Protein AF-A0A2U3Z4N2-F1 (afdb_monomer_lite)

Radius of gyration: 31.73 Å; chains: 1; bounding box: 55×65×96 Å

InterPro domains:
  IPR008954 Moesin tail domain superfamily [G3DSA:6.10.360.10] (37-100)
  IPR008954 Moesin tail domain superfamily [SSF48678] (20-98)
  IPR011174 Ezrin/radixin/moesin [PTHR23281] (19-98)
  IPR011259 Ezrin/radixin/moesin, C-terminal [PF00769] (36-98)

Secondary structure (DSSP, 8-state):
-PPPPPPPPTTS------SS-----HHHHHHHHHHHHHHHHHHHHHHHHHHHHHHHHHHHHHHHHT--GGG--HHHHHHHHHHHTTTTS-HHHHHHHHHHHHHHHTTS--

Foldseek 3Di:
DDDDDDDDDDPDPPPPPPDDPPCPVVVVVVVVVVVVVVVVVVVVVVVVVVVVVVVVVVVVVVVVVVDDPVPDDPVNVVVVVCVVVVNVPDPVVVVVVVVVVVVVVVVPPD

pLDDT: mean 71.88, std 17.1, range [40.72, 96.88]

Organism: Leptonychotes weddellii (NCBI:txid9713)

Sequence (110 aa):
MNPIPAPLPPDIPSFNLIGDSLSFDFKDTDMKRLSMEIEKEKVEYMEKSKHLQEQLNELKTEIEALKLKERETALDILHNENSDRGGTSSKHNTIKKVPSLLSFADQDSH

Structure (mmCIF, N/CA/C/O backbone):
data_AF-A0A2U3Z4N2-F1
#
_entry.id   AF-A0A2U3Z4N2-F1
#
loop_
_atom_site.group_PDB
_atom_site.id
_atom_site.type_symbol
_atom_site.label_atom_id
_atom_site.label_alt_id
_atom_site.label_comp_id
_atom_site.label_asym_id
_atom_site.label_entity_id
_atom_site.label_seq_id
_atom_site.pdbx_PDB_ins_code
_atom_site.Cartn_x
_atom_site.Cartn_y
_atom_site.Cartn_z
_atom_site.occupancy
_atom_site.B_iso_or_equiv
_atom_site.auth_seq_id
_atom_site.auth_comp_id
_atom_site.auth_asym_id
_atom_site.auth_atom_id
_atom_site.pdbx_PDB_model_num
ATOM 1 N N . MET A 1 1 ? 40.017 13.972 -68.476 1.00 40.72 1 MET A N 1
ATOM 2 C CA . MET A 1 1 ? 40.696 14.595 -67.323 1.00 40.72 1 MET A CA 1
ATOM 3 C C . MET A 1 1 ? 39.671 14.730 -66.208 1.00 40.72 1 MET A C 1
ATOM 5 O O . MET A 1 1 ? 38.861 15.643 -66.271 1.00 40.72 1 MET A O 1
ATOM 9 N N . ASN A 1 2 ? 39.629 13.781 -65.267 1.00 49.31 2 ASN A N 1
ATOM 10 C CA . ASN A 1 2 ? 38.755 13.877 -64.089 1.00 49.31 2 ASN A CA 1
ATOM 11 C C . ASN A 1 2 ? 39.484 14.686 -63.006 1.00 49.31 2 ASN A C 1
ATOM 13 O O . ASN A 1 2 ? 40.677 14.444 -62.810 1.00 49.31 2 ASN A O 1
ATOM 17 N N . PRO A 1 3 ? 38.825 15.636 -62.320 1.00 52.34 3 PRO A N 1
ATOM 18 C CA . PRO A 1 3 ? 39.470 16.381 -61.253 1.00 52.34 3 PRO A CA 1
ATOM 19 C C . PRO A 1 3 ? 39.706 15.455 -60.054 1.00 52.34 3 PRO A C 1
ATOM 21 O O . PRO A 1 3 ? 38.843 14.664 -59.677 1.00 52.34 3 PRO A O 1
ATOM 24 N N . ILE A 1 4 ? 40.905 15.540 -59.484 1.00 58.03 4 ILE A N 1
ATOM 25 C CA . ILE A 1 4 ? 41.288 14.833 -58.261 1.00 58.03 4 ILE A CA 1
ATOM 26 C C . ILE A 1 4 ? 40.478 15.438 -57.095 1.00 58.03 4 ILE A C 1
ATOM 28 O O . ILE A 1 4 ? 40.408 16.668 -57.010 1.00 58.03 4 ILE A O 1
ATOM 32 N N . PRO A 1 5 ? 39.861 14.635 -56.206 1.00 55.66 5 PRO A N 1
ATOM 33 C CA . PRO A 1 5 ? 39.146 15.158 -55.044 1.00 55.66 5 PRO A CA 1
ATOM 34 C C . PRO A 1 5 ? 40.130 15.846 -54.091 1.00 55.66 5 PRO A C 1
ATOM 36 O O . PRO A 1 5 ? 41.198 15.305 -53.804 1.00 55.66 5 PRO A O 1
ATOM 39 N N . ALA A 1 6 ? 39.780 17.039 -53.611 1.00 60.91 6 ALA A N 1
ATOM 40 C CA . ALA A 1 6 ? 40.595 17.780 -52.653 1.00 60.91 6 ALA A CA 1
ATOM 41 C C . ALA A 1 6 ? 40.806 16.970 -51.352 1.00 60.91 6 ALA A C 1
ATOM 43 O O . ALA A 1 6 ? 39.880 16.283 -50.910 1.00 60.91 6 ALA A O 1
ATOM 44 N N . PRO A 1 7 ? 41.994 17.045 -50.723 1.00 56.50 7 PRO A N 1
ATOM 45 C CA . PRO A 1 7 ? 42.254 16.354 -49.468 1.00 56.50 7 PRO A CA 1
ATOM 46 C C . PRO A 1 7 ? 41.426 16.988 -48.342 1.00 56.50 7 PRO A C 1
ATOM 48 O O . PRO A 1 7 ? 41.441 18.204 -48.152 1.00 56.50 7 PRO A O 1
ATOM 51 N N . LEU A 1 8 ? 40.677 16.153 -47.619 1.00 55.53 8 LEU A N 1
ATOM 52 C CA . LEU A 1 8 ? 39.873 16.557 -46.464 1.00 55.53 8 LEU A CA 1
ATOM 53 C C . LEU A 1 8 ? 40.780 16.980 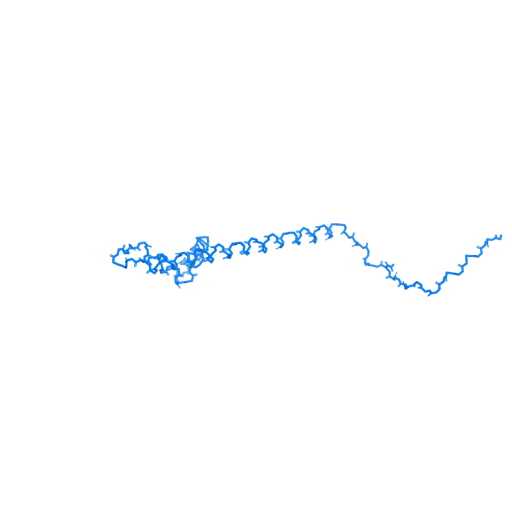-45.285 1.00 55.53 8 LEU A C 1
ATOM 55 O O . LEU A 1 8 ? 41.867 16.419 -45.129 1.00 55.53 8 LEU A O 1
ATOM 59 N N . PRO A 1 9 ? 40.358 17.959 -44.461 1.00 53.72 9 PRO A N 1
ATOM 60 C CA . PRO A 1 9 ? 41.156 18.492 -43.357 1.00 53.72 9 PRO A CA 1
ATOM 61 C C . PRO A 1 9 ? 41.350 17.464 -42.219 1.00 53.72 9 PRO A C 1
ATOM 63 O O . PRO A 1 9 ? 40.443 16.669 -41.964 1.00 53.72 9 PRO A O 1
ATOM 66 N N . PRO A 1 10 ? 42.497 17.483 -41.509 1.00 58.25 10 PRO A N 1
ATOM 67 C CA . PRO A 1 10 ? 42.900 16.406 -40.599 1.00 58.25 10 PRO A CA 1
ATOM 68 C C . PRO A 1 10 ? 42.279 16.409 -39.186 1.00 58.25 10 PRO A C 1
ATOM 70 O O . PRO A 1 10 ? 42.638 15.543 -38.396 1.00 58.25 10 PRO A O 1
ATOM 73 N N . ASP A 1 11 ? 41.319 17.282 -38.860 1.00 48.16 11 ASP A N 1
ATOM 74 C CA . ASP A 1 11 ? 40.882 17.470 -37.458 1.00 48.16 11 ASP A CA 1
ATOM 75 C C . ASP A 1 11 ? 39.435 17.044 -37.154 1.00 48.16 11 ASP A C 1
ATOM 77 O O . ASP A 1 11 ? 38.837 17.483 -36.170 1.00 48.16 11 ASP A O 1
ATOM 81 N N . ILE A 1 12 ? 38.848 16.156 -37.960 1.00 56.50 12 ILE A N 1
ATOM 82 C CA . ILE A 1 12 ? 37.605 15.484 -37.559 1.00 56.50 12 ILE A CA 1
ATOM 83 C C . ILE A 1 12 ? 38.009 14.271 -36.714 1.00 56.50 12 ILE A C 1
ATOM 85 O O . ILE A 1 12 ? 38.705 13.402 -37.243 1.00 56.50 12 ILE A O 1
ATOM 89 N N . PRO A 1 13 ? 37.601 14.158 -35.433 1.00 48.75 13 PRO A N 1
ATOM 90 C CA . PRO A 1 13 ? 37.794 12.918 -34.700 1.00 48.75 13 PRO A CA 1
ATOM 91 C C . PRO A 1 13 ? 37.072 11.827 -35.483 1.00 48.75 13 PRO A C 1
ATOM 93 O O . PRO A 1 13 ? 35.848 11.861 -35.615 1.00 48.75 13 PRO A O 1
ATOM 96 N N . SER A 1 14 ? 37.851 10.911 -36.059 1.00 46.88 14 SER A N 1
ATOM 97 C CA . SER A 1 14 ? 37.383 9.760 -36.818 1.00 46.88 14 SER A CA 1
ATOM 98 C C . SER A 1 14 ? 36.449 8.946 -35.936 1.00 46.88 14 SER A C 1
ATOM 100 O O . SER A 1 14 ? 36.869 8.069 -35.181 1.00 46.88 14 SER A O 1
ATOM 102 N N . PHE A 1 15 ? 35.163 9.268 -36.005 1.00 45.91 15 PHE A N 1
ATOM 103 C CA . PHE A 1 15 ? 34.094 8.453 -35.474 1.00 45.91 15 PHE A CA 1
ATOM 104 C C . PHE A 1 15 ? 34.074 7.215 -36.374 1.00 45.91 15 PHE A C 1
ATOM 106 O O . PHE A 1 15 ? 33.388 7.170 -37.394 1.00 45.91 15 PHE A O 1
ATOM 113 N N . ASN A 1 16 ? 34.925 6.238 -36.048 1.00 47.31 16 ASN A N 1
ATOM 114 C CA . ASN A 1 16 ? 34.920 4.898 -36.623 1.00 47.31 16 ASN A CA 1
ATOM 115 C C . ASN A 1 16 ? 33.623 4.197 -36.189 1.00 47.31 16 ASN A C 1
ATOM 117 O O . ASN A 1 16 ? 33.621 3.295 -35.360 1.00 47.31 16 ASN A O 1
ATOM 121 N N . LEU A 1 17 ? 32.505 4.667 -36.743 1.00 49.34 17 LEU A N 1
ATOM 122 C CA . LEU A 1 17 ? 31.167 4.087 -36.646 1.00 49.34 17 LEU A CA 1
ATOM 123 C C . LEU A 1 17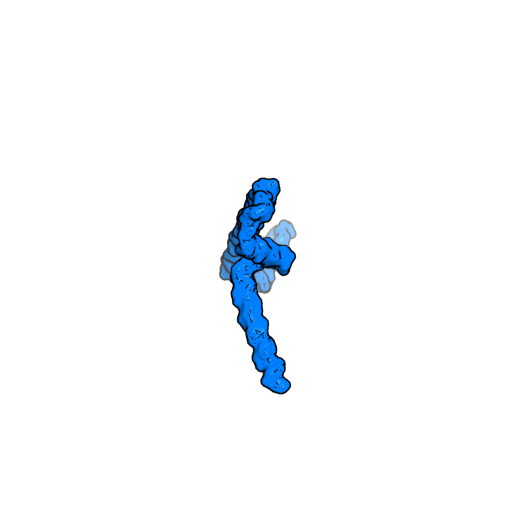 ? 30.839 3.203 -37.852 1.00 49.34 17 LEU A C 1
ATOM 125 O O . LEU A 1 17 ? 29.713 2.746 -38.007 1.00 49.34 17 LEU A O 1
ATOM 129 N N . ILE A 1 18 ? 31.817 2.975 -38.725 1.00 52.09 18 ILE A 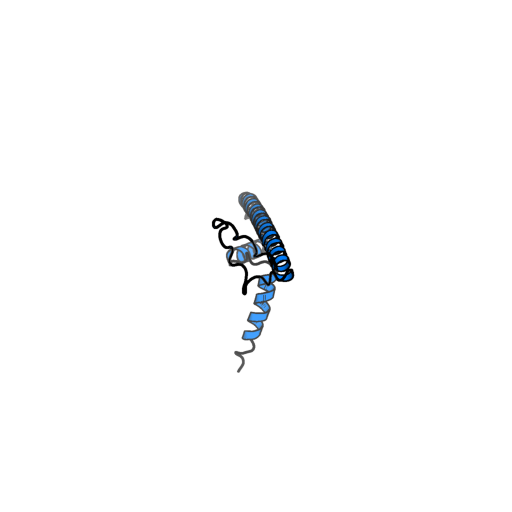N 1
ATOM 130 C CA . ILE A 1 18 ? 31.672 2.165 -39.925 1.00 52.09 18 ILE A CA 1
ATOM 131 C C . ILE A 1 18 ? 32.148 0.761 -39.556 1.00 52.09 18 ILE A C 1
ATOM 133 O O . ILE A 1 18 ? 33.345 0.537 -39.402 1.00 52.09 18 ILE A O 1
ATOM 137 N N . GLY A 1 19 ? 31.221 -0.170 -39.354 1.00 49.03 19 GLY A N 1
ATOM 138 C CA . GLY A 1 19 ? 31.585 -1.556 -39.080 1.00 49.03 19 GLY A CA 1
ATOM 139 C C . GLY A 1 19 ? 30.405 -2.401 -38.649 1.00 49.03 19 GLY A C 1
ATOM 140 O O . GLY A 1 19 ? 29.636 -2.818 -39.497 1.00 49.03 19 GLY A O 1
ATOM 141 N N . ASP A 1 20 ? 30.244 -2.614 -37.341 1.00 45.34 20 ASP A N 1
ATOM 142 C CA . ASP A 1 20 ? 29.439 -3.739 -36.835 1.00 45.34 20 ASP A CA 1
ATOM 143 C C . ASP A 1 20 ? 28.535 -3.413 -35.621 1.00 45.34 20 ASP A C 1
ATOM 145 O O . ASP A 1 20 ? 28.085 -4.316 -34.925 1.00 45.34 20 ASP A O 1
ATOM 149 N N . SER A 1 21 ? 28.224 -2.138 -35.340 1.00 54.09 21 SER A N 1
ATOM 150 C CA . SER A 1 21 ? 27.364 -1.760 -34.188 1.00 54.09 21 SER A CA 1
ATOM 151 C C . SER A 1 21 ? 26.245 -0.759 -34.520 1.00 54.09 21 SER A C 1
ATOM 153 O O . SER A 1 21 ? 25.748 -0.043 -33.656 1.00 54.09 21 SER A O 1
ATOM 155 N N . LEU A 1 22 ? 25.834 -0.687 -35.791 1.00 51.84 22 LEU A N 1
ATOM 156 C CA . LEU A 1 22 ? 24.730 0.176 -36.245 1.00 51.84 22 LEU A CA 1
ATOM 157 C C . LEU A 1 22 ? 23.457 -0.594 -36.610 1.00 51.84 22 LEU A C 1
ATOM 159 O O . LEU A 1 22 ? 22.568 -0.035 -37.250 1.00 51.84 22 LEU A O 1
ATOM 163 N N . SER A 1 23 ? 23.303 -1.832 -36.129 1.00 52.59 23 SER A N 1
ATOM 164 C CA . SER A 1 23 ? 21.954 -2.346 -35.880 1.00 52.59 23 SER A CA 1
ATOM 165 C C . SER A 1 23 ? 21.409 -1.614 -34.655 1.00 52.59 23 SER A C 1
ATOM 167 O O . SER A 1 23 ? 21.293 -2.172 -33.568 1.00 52.59 23 SER A O 1
ATOM 169 N N . PHE A 1 24 ? 21.107 -0.324 -34.822 1.00 51.72 24 PHE A N 1
ATOM 170 C CA . PHE A 1 24 ? 20.114 0.341 -33.999 1.00 51.72 24 PHE A CA 1
ATOM 171 C C . PHE A 1 24 ? 18.799 -0.344 -34.361 1.00 51.72 24 PHE A C 1
ATOM 173 O O . PHE A 1 24 ? 18.056 0.133 -35.219 1.00 51.72 24 PHE A O 1
ATOM 180 N N . ASP A 1 25 ? 18.579 -1.543 -33.812 1.00 55.84 25 ASP A N 1
ATOM 181 C CA . ASP A 1 25 ? 17.300 -2.210 -33.946 1.00 55.84 25 ASP A CA 1
ATOM 182 C C . ASP A 1 25 ? 16.316 -1.251 -33.289 1.00 55.84 25 ASP A C 1
ATOM 184 O O . ASP A 1 25 ? 16.349 -1.007 -32.080 1.00 55.84 25 ASP A O 1
ATOM 188 N N . PHE A 1 26 ? 15.518 -0.585 -34.117 1.00 54.53 26 PHE A N 1
ATOM 189 C CA . PHE A 1 26 ? 14.561 0.419 -33.671 1.00 54.53 26 PHE A CA 1
ATOM 190 C C . PHE A 1 26 ? 13.669 -0.178 -32.567 1.00 54.53 26 PHE A C 1
ATOM 192 O O . PHE A 1 26 ? 13.301 0.500 -31.610 1.00 54.53 26 PHE A O 1
ATOM 199 N N . LYS A 1 27 ? 13.454 -1.501 -32.634 1.00 67.75 27 LYS A N 1
ATOM 200 C CA . LYS A 1 27 ? 12.721 -2.280 -31.642 1.00 67.75 27 LYS A CA 1
ATOM 201 C C . LYS A 1 27 ? 13.466 -2.472 -30.327 1.00 67.75 27 LYS A C 1
ATOM 203 O O . LYS A 1 27 ? 12.805 -2.478 -29.298 1.00 67.75 27 LYS A O 1
ATOM 208 N N . ASP A 1 28 ? 14.793 -2.550 -30.312 1.00 78.56 28 ASP A N 1
ATOM 209 C CA . ASP A 1 28 ? 15.563 -2.616 -29.063 1.00 78.56 28 ASP A CA 1
ATOM 210 C C . ASP A 1 28 ? 15.496 -1.300 -28.291 1.00 78.56 28 ASP A C 1
ATOM 212 O O . ASP A 1 28 ? 15.462 -1.300 -27.060 1.00 78.56 28 ASP A O 1
ATOM 216 N N . THR A 1 29 ? 15.461 -0.169 -28.995 1.00 84.69 29 THR A N 1
ATOM 217 C CA . THR A 1 29 ? 15.341 1.145 -28.350 1.00 84.69 29 THR A CA 1
ATOM 218 C C . THR A 1 29 ? 13.957 1.333 -27.738 1.00 84.69 29 THR A C 1
ATOM 220 O O . THR A 1 29 ? 13.853 1.687 -26.562 1.00 84.69 29 THR A O 1
ATOM 223 N N . ASP A 1 30 ? 12.902 1.020 -28.491 1.00 87.19 30 ASP A N 1
ATOM 224 C CA . ASP A 1 30 ? 11.527 1.058 -27.987 1.00 87.19 30 ASP A CA 1
ATOM 225 C C . ASP A 1 30 ? 11.307 0.038 -26.858 1.00 87.19 30 ASP A C 1
ATOM 227 O O . ASP A 1 30 ? 10.675 0.354 -25.851 1.00 87.19 30 ASP A O 1
ATOM 231 N N . MET A 1 31 ? 11.892 -1.160 -26.963 1.00 92.19 31 MET A N 1
ATOM 232 C CA . MET A 1 31 ? 11.814 -2.191 -25.924 1.00 92.19 31 MET A CA 1
ATOM 233 C C . MET A 1 31 ? 12.539 -1.774 -24.641 1.00 92.19 31 MET A C 1
ATOM 235 O O . MET A 1 31 ? 12.021 -1.983 -23.542 1.00 92.19 31 MET A O 1
ATOM 239 N N . LYS A 1 32 ? 13.719 -1.151 -24.750 1.00 90.94 32 LYS A N 1
ATOM 240 C CA . LYS A 1 32 ? 14.443 -0.592 -23.597 1.00 90.94 32 LYS A CA 1
ATOM 241 C C . LYS A 1 32 ? 13.649 0.532 -22.945 1.00 90.94 32 LYS A C 1
ATOM 243 O O . LYS A 1 32 ? 13.527 0.545 -21.723 1.00 90.94 32 LYS A O 1
ATOM 248 N N . ARG A 1 33 ? 13.059 1.427 -23.739 1.00 93.75 33 ARG A N 1
ATOM 249 C CA . ARG A 1 33 ? 12.184 2.492 -23.238 1.00 93.75 33 ARG A CA 1
ATOM 250 C C . ARG A 1 33 ? 10.972 1.924 -22.499 1.00 93.75 33 ARG A C 1
ATOM 252 O O . ARG A 1 33 ? 10.726 2.329 -21.369 1.00 93.75 33 ARG A O 1
ATOM 259 N N . LEU A 1 34 ? 10.267 0.962 -23.093 1.00 94.38 34 LEU A N 1
ATOM 260 C CA . LEU A 1 34 ? 9.125 0.296 -22.466 1.00 94.38 34 LEU A CA 1
ATOM 261 C C . LEU A 1 34 ? 9.534 -0.397 -21.161 1.00 94.38 34 LEU A C 1
ATOM 263 O O . LEU A 1 34 ? 8.858 -0.260 -20.147 1.00 94.38 34 LEU A O 1
ATOM 267 N N . SER A 1 35 ? 10.674 -1.091 -21.159 1.00 93.50 35 SER A N 1
ATOM 268 C CA . SER A 1 35 ? 11.209 -1.739 -19.955 1.00 93.50 35 SER A CA 1
ATOM 269 C C . SER A 1 35 ? 11.498 -0.725 -18.844 1.00 93.50 35 SER A C 1
ATOM 271 O O . SER A 1 35 ? 11.202 -0.985 -17.681 1.00 93.50 35 SER A O 1
ATOM 273 N N . MET A 1 36 ? 12.034 0.449 -19.190 1.00 95.62 36 MET A N 1
ATOM 274 C CA . MET A 1 36 ? 12.245 1.538 -18.234 1.00 95.62 36 MET A CA 1
ATOM 275 C C . MET A 1 36 ? 10.930 2.131 -17.723 1.00 95.62 36 MET A C 1
ATOM 277 O O . MET A 1 36 ? 10.831 2.432 -16.537 1.00 95.62 36 MET A O 1
ATOM 281 N N . GLU A 1 37 ? 9.929 2.301 -18.587 1.00 95.56 37 GLU A N 1
ATOM 282 C CA . GLU A 1 37 ? 8.598 2.784 -18.198 1.00 95.56 37 GLU A CA 1
ATOM 283 C C . GLU A 1 37 ? 7.923 1.804 -17.221 1.00 95.56 37 GLU A C 1
ATOM 285 O O . GLU A 1 37 ? 7.410 2.239 -16.190 1.00 95.56 37 GLU A O 1
ATOM 290 N N . ILE A 1 38 ? 8.036 0.492 -17.465 1.00 96.19 38 ILE A N 1
ATOM 291 C CA . ILE A 1 38 ? 7.549 -0.560 -16.559 1.00 96.19 38 ILE A CA 1
ATOM 292 C C . ILE A 1 38 ? 8.292 -0.534 -15.220 1.00 96.19 38 ILE A C 1
ATOM 294 O O . ILE A 1 38 ? 7.659 -0.570 -14.165 1.00 96.19 38 ILE A O 1
ATOM 298 N N . GLU A 1 39 ? 9.629 -0.478 -15.222 1.00 95.62 39 GLU A N 1
ATOM 299 C CA . GLU A 1 39 ? 10.384 -0.477 -13.962 1.00 95.62 39 GLU A CA 1
ATOM 300 C C . GLU A 1 39 ? 10.115 0.803 -13.161 1.00 95.62 39 GLU A C 1
ATOM 302 O O . GLU A 1 39 ? 9.979 0.747 -11.941 1.00 95.62 39 GLU A O 1
ATOM 307 N N . LYS A 1 40 ? 9.949 1.948 -13.834 1.00 96.50 40 LYS A N 1
ATOM 308 C CA . LYS A 1 40 ? 9.551 3.202 -13.189 1.00 96.50 40 LYS A CA 1
ATOM 309 C C . LYS A 1 40 ? 8.182 3.076 -12.516 1.00 96.50 40 LYS A C 1
ATOM 311 O O . LYS A 1 40 ? 8.059 3.425 -11.344 1.00 96.50 40 LYS A O 1
ATOM 316 N N . GLU A 1 41 ? 7.180 2.562 -13.226 1.00 95.94 41 GLU A N 1
ATOM 317 C CA . GLU A 1 41 ? 5.834 2.363 -12.674 1.00 95.94 41 GLU A CA 1
ATOM 318 C C . GLU A 1 41 ? 5.849 1.379 -11.495 1.00 95.94 41 GLU A C 1
ATOM 320 O O . GLU A 1 41 ? 5.209 1.603 -10.467 1.00 95.94 41 GLU A O 1
ATOM 325 N N . LYS A 1 42 ? 6.648 0.314 -11.592 1.00 96.12 42 LYS A N 1
ATOM 326 C CA . LYS A 1 42 ? 6.833 -0.659 -10.513 1.00 96.12 42 LYS A CA 1
ATOM 327 C C . LYS A 1 42 ? 7.461 -0.032 -9.269 1.00 96.12 42 LYS A C 1
ATOM 329 O O . LYS A 1 42 ? 6.997 -0.317 -8.165 1.00 96.12 42 LYS A O 1
ATOM 334 N N . VAL A 1 43 ? 8.488 0.806 -9.422 1.00 95.94 43 VAL A N 1
ATOM 335 C CA . VAL A 1 43 ? 9.114 1.516 -8.293 1.00 95.94 43 VAL A CA 1
ATOM 336 C C . VAL A 1 43 ? 8.104 2.445 -7.622 1.00 95.94 43 VAL A C 1
ATOM 338 O O . VAL A 1 43 ? 7.956 2.388 -6.403 1.00 95.94 43 VAL A O 1
ATOM 341 N N . GLU A 1 44 ? 7.349 3.219 -8.403 1.00 96.19 44 GLU A N 1
ATOM 342 C CA . GLU A 1 44 ? 6.304 4.107 -7.881 1.00 96.19 44 GLU A CA 1
ATOM 343 C C . GLU A 1 44 ? 5.210 3.326 -7.134 1.00 96.19 44 GLU A C 1
ATOM 345 O O . GLU A 1 44 ? 4.819 3.686 -6.020 1.00 96.19 44 GLU A O 1
ATOM 350 N N . TYR A 1 45 ? 4.754 2.202 -7.696 1.00 96.88 45 TYR A N 1
ATOM 351 C CA . TYR A 1 45 ? 3.801 1.313 -7.034 1.00 96.88 45 TYR A CA 1
ATOM 352 C C . TYR A 1 45 ? 4.350 0.767 -5.712 1.00 96.88 45 TYR A C 1
ATOM 354 O O . TYR A 1 45 ? 3.645 0.765 -4.701 1.00 96.88 45 TYR A O 1
ATOM 362 N N . MET A 1 46 ? 5.601 0.301 -5.701 1.00 95.75 46 MET A N 1
ATOM 363 C CA . MET A 1 46 ? 6.235 -0.236 -4.498 1.00 95.75 46 MET A CA 1
ATOM 364 C C . MET A 1 46 ? 6.375 0.829 -3.412 1.00 95.75 46 MET A C 1
ATOM 366 O O . MET A 1 46 ? 6.097 0.541 -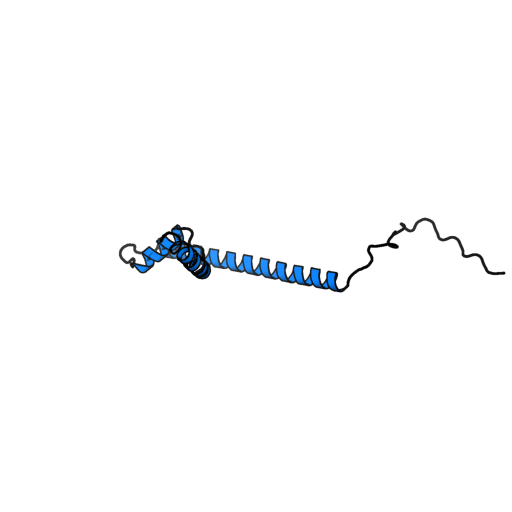2.250 1.00 95.75 46 MET A O 1
ATOM 370 N N . GLU A 1 47 ? 6.754 2.052 -3.774 1.00 94.69 47 GLU A N 1
ATOM 371 C CA . GLU A 1 47 ? 6.857 3.173 -2.842 1.00 94.69 47 GLU A CA 1
ATOM 372 C C . GLU A 1 47 ? 5.487 3.548 -2.269 1.00 94.69 47 GLU A C 1
ATOM 374 O O . GLU A 1 47 ? 5.330 3.644 -1.051 1.00 94.69 47 GLU A O 1
ATOM 379 N N . LYS A 1 48 ? 4.457 3.638 -3.117 1.00 96.31 48 LYS A N 1
ATOM 380 C CA . LYS A 1 48 ? 3.081 3.892 -2.673 1.00 96.31 48 LYS A CA 1
ATOM 381 C C . LYS A 1 48 ? 2.552 2.779 -1.769 1.00 96.31 48 LYS A C 1
ATOM 383 O O . LYS A 1 48 ? 1.922 3.059 -0.751 1.00 96.31 48 LYS A O 1
ATOM 388 N N . SER A 1 49 ? 2.818 1.519 -2.116 1.00 91.50 49 SER A N 1
ATOM 389 C CA . SER A 1 49 ? 2.429 0.363 -1.305 1.00 91.50 49 SER A CA 1
ATOM 390 C C . SER A 1 49 ? 3.159 0.349 0.035 1.00 91.50 49 SER A C 1
ATOM 392 O O . SER A 1 49 ? 2.547 0.017 1.048 1.00 91.50 49 SER A O 1
ATOM 394 N N . LYS A 1 50 ? 4.445 0.713 0.054 1.00 93.88 50 LYS A N 1
ATOM 395 C CA . LYS A 1 50 ? 5.236 0.832 1.279 1.00 93.88 50 LYS A CA 1
ATOM 396 C C . LYS A 1 50 ? 4.676 1.934 2.172 1.00 93.88 50 LYS A C 1
ATOM 398 O O . LYS A 1 50 ? 4.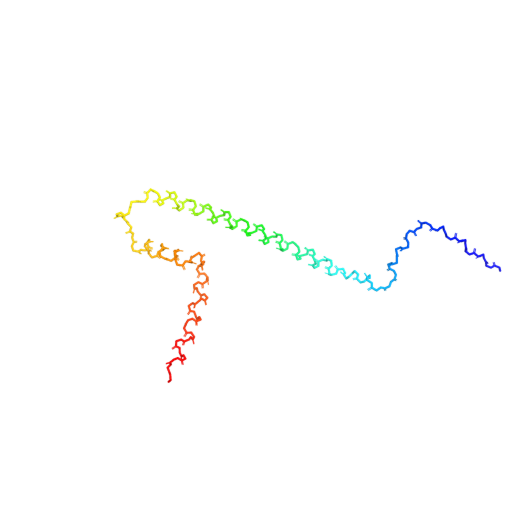403 1.676 3.337 1.00 93.88 50 LYS A O 1
ATOM 403 N N . HIS A 1 51 ? 4.435 3.119 1.617 1.00 94.94 51 HIS A N 1
ATOM 404 C CA . HIS A 1 51 ? 3.892 4.242 2.371 1.00 94.94 51 HIS A CA 1
ATOM 405 C C . HIS A 1 51 ? 2.509 3.927 2.960 1.00 94.94 51 HIS A C 1
ATOM 407 O O . HIS A 1 51 ? 2.245 4.206 4.125 1.00 94.94 51 HIS A O 1
ATOM 413 N N . LEU A 1 52 ? 1.637 3.270 2.188 1.00 93.94 52 LEU A N 1
ATOM 414 C CA . LEU A 1 52 ? 0.344 2.810 2.694 1.00 93.94 52 LEU A CA 1
ATOM 415 C C . LEU A 1 52 ? 0.507 1.792 3.831 1.00 93.94 52 LEU A C 1
ATOM 417 O O . LEU A 1 52 ? -0.208 1.860 4.827 1.00 93.94 52 LEU A O 1
ATOM 421 N N . GLN A 1 53 ? 1.444 0.851 3.700 1.00 91.50 53 GLN A N 1
ATOM 422 C CA . GLN A 1 53 ? 1.722 -0.126 4.750 1.00 91.50 53 GLN A CA 1
ATOM 423 C C . GLN A 1 53 ? 2.245 0.542 6.031 1.00 91.50 53 GLN A C 1
ATOM 425 O O . GLN A 1 53 ? 1.872 0.125 7.124 1.00 91.50 53 GLN A O 1
ATOM 430 N N . GLU A 1 54 ? 3.062 1.589 5.909 1.00 92.44 54 GLU A N 1
ATOM 431 C CA . GLU A 1 54 ? 3.528 2.399 7.039 1.00 92.44 54 GLU A CA 1
ATOM 432 C C . GLU A 1 54 ? 2.367 3.117 7.733 1.00 92.44 54 GLU A C 1
ATOM 434 O O . GLU A 1 54 ? 2.214 2.953 8.940 1.00 92.44 54 GLU A O 1
ATOM 439 N N . GLN A 1 55 ? 1.497 3.805 6.983 1.00 94.75 55 GLN A N 1
ATOM 440 C CA . GLN A 1 55 ? 0.307 4.462 7.546 1.00 94.75 55 GLN A CA 1
ATOM 441 C C . GLN A 1 55 ? -0.606 3.471 8.280 1.00 94.75 55 GLN A C 1
ATOM 443 O O . GLN A 1 55 ? -1.112 3.760 9.362 1.00 94.75 55 GLN A O 1
ATOM 448 N N . LEU A 1 56 ? -0.814 2.280 7.710 1.00 91.88 56 LEU A N 1
ATOM 449 C CA . LEU A 1 56 ? -1.613 1.235 8.350 1.00 91.88 56 LEU A CA 1
ATOM 450 C C . LEU A 1 56 ? -0.962 0.728 9.643 1.00 91.88 56 LEU A C 1
ATOM 452 O O . LEU A 1 56 ? -1.669 0.480 10.618 1.00 91.88 56 LEU A O 1
ATOM 456 N N . ASN A 1 57 ? 0.363 0.575 9.668 1.00 87.94 57 ASN A N 1
ATOM 457 C CA . ASN A 1 57 ? 1.094 0.152 10.863 1.00 87.94 57 ASN A CA 1
ATOM 458 C C . ASN A 1 57 ? 1.081 1.224 11.958 1.00 87.94 57 ASN A C 1
ATOM 460 O O . ASN A 1 57 ? 0.919 0.888 13.132 1.00 87.94 57 ASN A O 1
ATOM 464 N N . GLU A 1 58 ? 1.234 2.492 11.584 1.00 90.62 58 GLU A N 1
ATOM 465 C CA . GLU A 1 58 ? 1.145 3.632 12.495 1.00 90.62 58 GLU A CA 1
ATOM 466 C C . GLU A 1 58 ? -0.249 3.697 13.121 1.00 90.62 58 GLU A C 1
ATOM 468 O O . GLU A 1 58 ? -0.375 3.575 14.338 1.00 90.62 58 GLU A O 1
ATOM 473 N N . LEU A 1 59 ? -1.299 3.717 12.294 1.00 92.31 59 LEU A N 1
ATOM 474 C CA . LEU A 1 59 ? -2.684 3.706 12.759 1.00 92.31 59 LEU A CA 1
ATOM 475 C C . LEU A 1 59 ? -2.983 2.489 13.646 1.00 92.31 59 LEU A C 1
ATOM 477 O O . LEU A 1 59 ? -3.625 2.622 14.686 1.00 92.31 59 LEU A O 1
ATOM 481 N N . LYS A 1 60 ? -2.501 1.294 13.274 1.00 87.44 60 LYS A N 1
ATOM 482 C CA . LYS A 1 60 ? -2.649 0.088 14.105 1.00 87.44 60 LYS A CA 1
ATOM 483 C C . LYS A 1 60 ? -1.999 0.288 15.475 1.00 87.44 60 LYS A C 1
ATOM 485 O O . LYS A 1 60 ? -2.599 -0.072 16.482 1.00 87.44 60 LYS A O 1
ATOM 490 N N . THR A 1 61 ? -0.801 0.866 15.520 1.00 84.62 61 THR A N 1
ATOM 491 C CA . THR A 1 61 ? -0.068 1.120 16.768 1.00 84.62 61 THR A CA 1
ATOM 492 C C . THR A 1 61 ? -0.779 2.158 17.638 1.00 84.62 61 THR A C 1
ATOM 494 O O . THR A 1 61 ? -0.916 1.949 18.843 1.00 84.62 61 THR A O 1
ATOM 497 N N . GLU A 1 62 ? -1.288 3.239 17.041 1.00 88.38 62 GLU A N 1
ATOM 498 C CA . GLU A 1 62 ? -2.078 4.259 17.742 1.00 88.38 62 GLU A CA 1
ATOM 499 C C . GLU A 1 62 ? -3.359 3.674 18.350 1.00 88.38 62 GLU A C 1
ATOM 501 O O . GLU A 1 62 ? -3.678 3.936 19.510 1.00 88.38 62 GLU A O 1
ATOM 506 N N . ILE A 1 63 ? -4.067 2.829 17.594 1.00 85.88 63 ILE A N 1
ATOM 507 C CA . ILE A 1 63 ? -5.265 2.135 18.080 1.00 85.88 63 ILE A CA 1
ATOM 508 C C . ILE A 1 63 ? -4.905 1.155 19.206 1.00 85.88 63 ILE A C 1
ATOM 510 O O . ILE A 1 63 ? -5.600 1.117 20.220 1.00 85.88 63 ILE A O 1
ATOM 514 N N . GLU A 1 64 ? -3.820 0.385 19.071 1.00 81.81 64 GLU A N 1
ATOM 515 C CA . GLU A 1 64 ? -3.354 -0.556 20.102 1.00 81.81 64 GLU A CA 1
ATOM 516 C C . GLU A 1 64 ? -2.992 0.143 21.417 1.00 81.81 64 GLU A C 1
ATOM 518 O O . GLU A 1 64 ? -3.322 -0.365 22.489 1.00 81.81 64 GLU A O 1
ATOM 523 N N . ALA A 1 65 ? -2.389 1.334 21.362 1.00 78.38 65 ALA A N 1
ATOM 524 C CA . ALA A 1 65 ? -2.094 2.128 22.556 1.00 78.38 65 ALA A CA 1
ATOM 525 C C . ALA A 1 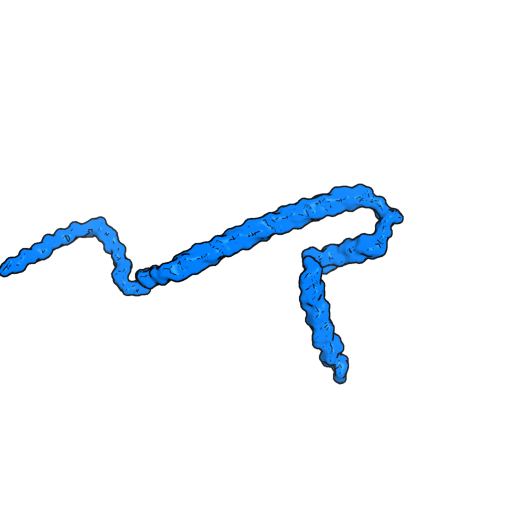65 ? -3.360 2.516 23.346 1.00 78.38 65 ALA A C 1
ATOM 527 O O . ALA A 1 65 ? -3.298 2.723 24.558 1.00 78.38 65 ALA A O 1
ATOM 528 N N . LEU A 1 66 ? -4.509 2.584 22.669 1.00 83.81 66 LEU A N 1
ATOM 529 C CA . LEU A 1 66 ? -5.814 2.897 23.249 1.00 83.81 66 LEU A CA 1
ATOM 530 C C . LEU A 1 66 ? -6.683 1.646 23.482 1.00 83.81 66 LEU A C 1
ATOM 532 O O . LEU A 1 66 ? -7.795 1.759 24.006 1.00 83.81 66 LEU A O 1
ATOM 536 N N . LYS A 1 67 ? -6.212 0.448 23.106 1.00 81.12 67 LYS A N 1
ATOM 537 C CA . LYS A 1 67 ? -7.005 -0.786 23.142 1.00 81.12 67 LYS A CA 1
ATOM 538 C C . LYS A 1 67 ? -7.200 -1.286 24.576 1.00 81.12 67 LYS A C 1
ATOM 540 O O . LYS A 1 67 ? -6.249 -1.590 25.297 1.00 81.12 67 LYS A O 1
ATOM 545 N N . LEU A 1 68 ? -8.462 -1.458 24.977 1.00 76.69 68 LEU A N 1
ATOM 546 C CA . LEU A 1 68 ? -8.824 -2.118 26.233 1.00 76.69 68 LEU A CA 1
ATOM 547 C C . LEU A 1 68 ? -8.639 -3.635 26.097 1.00 76.69 68 LEU A C 1
ATOM 549 O O . LEU A 1 68 ? -9.494 -4.322 25.538 1.00 76.69 68 LEU A O 1
ATOM 553 N N . LYS A 1 69 ? -7.537 -4.164 26.641 1.00 69.56 69 LYS A N 1
ATOM 554 C CA . LYS A 1 69 ? -7.197 -5.602 26.589 1.00 69.56 69 LYS A CA 1
ATOM 555 C C . LYS A 1 69 ? -8.283 -6.526 27.153 1.00 69.56 69 LYS A C 1
ATOM 557 O O . LYS A 1 69 ? -8.387 -7.673 26.747 1.00 69.56 69 LYS A O 1
ATOM 562 N N . GLU A 1 70 ? -9.123 -6.029 28.055 1.00 72.62 70 GLU A N 1
ATOM 563 C CA . GLU A 1 70 ? -10.240 -6.784 28.640 1.00 72.62 70 GLU A CA 1
ATOM 564 C C . GLU A 1 70 ? -11.397 -7.083 27.662 1.00 72.62 70 GLU A C 1
ATOM 566 O O . GLU A 1 70 ? -12.263 -7.893 27.985 1.00 72.62 70 GLU A O 1
ATOM 571 N N . ARG A 1 71 ? -11.430 -6.453 26.476 1.00 77.00 71 ARG A N 1
ATOM 572 C CA . ARG A 1 71 ? -12.467 -6.662 25.443 1.00 77.00 71 ARG A CA 1
ATOM 573 C C . ARG A 1 71 ? -11.961 -7.369 24.183 1.00 77.00 71 ARG A C 1
ATOM 575 O O . ARG A 1 71 ? -12.654 -7.364 23.169 1.00 77.00 71 ARG A O 1
ATOM 582 N N . GLU A 1 72 ? -10.762 -7.936 24.221 1.00 75.31 72 GLU A N 1
ATOM 583 C CA . GLU A 1 72 ? -10.164 -8.588 23.057 1.00 75.31 72 GLU A CA 1
ATOM 584 C C . GLU A 1 72 ? -10.952 -9.846 22.653 1.00 75.31 72 GLU A C 1
ATOM 586 O O . GLU A 1 72 ? -11.320 -10.668 23.497 1.00 75.31 72 GLU A O 1
ATOM 591 N N . THR A 1 73 ? -11.247 -9.994 21.359 1.00 81.94 73 THR A N 1
ATOM 592 C CA . THR A 1 73 ? -11.966 -11.163 20.840 1.00 81.94 73 THR A CA 1
ATOM 593 C C . THR A 1 73 ? -10.995 -12.252 20.387 1.00 81.94 73 THR A C 1
ATOM 595 O O . THR A 1 73 ? -9.841 -11.990 20.052 1.00 81.94 73 THR A O 1
ATOM 598 N N . ALA A 1 74 ? -11.466 -13.499 20.300 1.00 79.88 74 ALA A N 1
ATOM 599 C CA . ALA A 1 74 ? -10.645 -14.612 19.809 1.00 79.88 74 ALA A CA 1
ATOM 600 C C . ALA A 1 74 ? -10.079 -14.373 18.390 1.00 79.88 74 ALA A C 1
ATOM 602 O O . ALA A 1 74 ? -8.995 -14.857 18.070 1.00 79.88 74 ALA A O 1
ATOM 603 N N . LEU A 1 75 ? -10.788 -13.611 17.544 1.00 78.12 75 LEU A N 1
ATOM 604 C CA . LEU A 1 75 ? -10.321 -13.250 16.201 1.00 78.12 75 LEU A CA 1
ATOM 605 C C . LEU A 1 75 ? -9.203 -12.198 16.229 1.00 78.12 75 LEU A C 1
ATOM 607 O O . LEU A 1 75 ? -8.306 -12.265 15.389 1.00 78.12 75 LEU A O 1
ATOM 611 N N . ASP A 1 76 ? -9.218 -11.281 17.200 1.00 77.19 76 ASP A N 1
ATOM 612 C CA . ASP A 1 76 ? -8.153 -10.286 17.383 1.00 77.19 76 ASP A CA 1
ATOM 613 C C . ASP A 1 76 ? -6.836 -10.965 17.785 1.00 77.19 76 ASP A C 1
ATOM 615 O O . ASP A 1 76 ? -5.782 -10.667 17.218 1.00 77.19 76 ASP A O 1
ATOM 619 N N . ILE A 1 77 ? -6.916 -11.953 18.686 1.00 80.19 77 ILE A N 1
ATOM 620 C CA . ILE A 1 77 ? -5.767 -12.753 19.141 1.00 80.19 77 ILE A CA 1
ATOM 621 C C . ILE A 1 77 ? -5.138 -13.506 17.961 1.00 80.19 77 ILE A C 1
ATOM 623 O O . ILE A 1 77 ? -3.940 -13.375 17.709 1.00 80.19 77 ILE A O 1
ATOM 627 N N . LEU A 1 78 ? -5.947 -14.227 17.174 1.00 80.25 78 LEU A N 1
ATOM 628 C CA . LEU A 1 78 ? -5.467 -14.968 15.999 1.00 80.25 78 LEU A CA 1
ATOM 629 C C . LEU A 1 78 ? -4.842 -14.053 14.936 1.00 80.25 78 LEU A C 1
ATOM 631 O O . LEU A 1 78 ? -3.874 -14.429 14.271 1.00 80.25 78 LEU A O 1
ATOM 635 N N . HIS A 1 79 ? -5.387 -12.848 14.753 1.00 76.31 79 HIS A N 1
ATOM 636 C CA . HIS A 1 79 ? -4.832 -11.874 13.818 1.00 76.31 79 HIS A CA 1
ATOM 637 C C . HIS A 1 79 ? -3.457 -11.361 14.275 1.00 76.31 79 HIS A C 1
ATOM 639 O O . HIS A 1 79 ? -2.551 -11.191 13.449 1.00 76.31 79 HIS A O 1
ATOM 645 N N . ASN A 1 80 ? -3.274 -11.154 15.580 1.00 72.75 80 ASN A N 1
ATOM 646 C CA . ASN A 1 80 ? -1.988 -10.754 16.140 1.00 72.75 80 ASN A CA 1
ATOM 647 C C . ASN A 1 80 ? -0.949 -11.880 16.042 1.00 72.75 80 ASN A C 1
ATOM 649 O O . ASN A 1 80 ? 0.145 -11.647 15.536 1.00 72.75 80 ASN A O 1
ATOM 653 N N . GLU A 1 81 ? -1.320 -13.116 16.386 1.00 73.94 81 GLU A N 1
ATOM 654 C CA . GLU A 1 81 ? -0.443 -14.286 16.234 1.00 73.94 81 GLU A CA 1
ATOM 655 C C . GLU A 1 81 ? 0.004 -14.503 14.780 1.00 73.94 81 GLU A C 1
ATOM 657 O O . GLU A 1 81 ? 1.170 -14.812 14.515 1.00 73.94 81 GLU A O 1
ATOM 662 N N . ASN A 1 82 ? -0.903 -14.309 13.817 1.00 67.31 82 ASN A N 1
ATOM 663 C CA . ASN A 1 82 ? -0.559 -14.374 12.398 1.00 67.31 82 ASN A CA 1
ATOM 664 C C . ASN A 1 82 ? 0.387 -13.242 11.984 1.00 67.31 82 ASN A C 1
ATOM 666 O O . ASN A 1 82 ? 1.281 -13.477 11.172 1.00 67.31 82 ASN A O 1
ATOM 670 N N . SER A 1 83 ? 0.227 -12.040 12.543 1.00 67.31 83 SER A N 1
ATOM 671 C CA . SER A 1 83 ? 1.130 -10.913 12.283 1.00 67.31 83 SER A CA 1
ATOM 672 C C . SER A 1 83 ? 2.548 -11.201 12.808 1.00 67.31 83 SER A C 1
ATOM 674 O O . SER A 1 83 ? 3.517 -11.021 12.069 1.00 67.31 83 SER A O 1
ATOM 676 N N . ASP A 1 84 ? 2.665 -11.732 14.032 1.00 62.75 84 ASP A N 1
ATOM 677 C CA . ASP A 1 84 ? 3.939 -11.991 14.725 1.00 62.75 84 ASP A CA 1
ATOM 678 C C . ASP A 1 84 ? 4.737 -13.161 14.134 1.00 62.75 84 ASP A C 1
ATOM 680 O O . ASP A 1 84 ? 5.968 -13.143 14.114 1.00 62.75 84 ASP A O 1
ATOM 684 N N . ARG A 1 85 ? 4.063 -14.168 13.564 1.00 64.62 85 ARG A N 1
ATOM 685 C CA . ARG A 1 85 ? 4.705 -15.317 12.888 1.00 64.62 85 ARG A CA 1
ATOM 686 C C . ARG A 1 85 ? 5.346 -14.971 11.531 1.00 64.62 85 ARG A C 1
ATOM 688 O O . ARG A 1 85 ? 5.660 -15.867 10.747 1.00 64.62 85 ARG A O 1
ATOM 695 N N . GLY A 1 86 ? 5.531 -13.686 11.225 1.00 54.56 86 GLY A N 1
ATOM 696 C CA . GLY A 1 86 ? 6.009 -13.212 9.924 1.00 54.56 86 GLY A CA 1
ATOM 697 C C . GLY A 1 86 ? 4.912 -13.177 8.855 1.00 54.56 86 GLY A C 1
ATOM 698 O O . GLY A 1 86 ? 5.203 -13.133 7.659 1.00 54.56 86 GLY A O 1
ATOM 699 N N . GLY A 1 87 ? 3.639 -13.190 9.262 1.00 51.03 87 GLY A N 1
ATOM 700 C CA . GLY A 1 87 ? 2.475 -13.074 8.385 1.00 51.03 87 GLY A CA 1
ATOM 701 C C . GLY A 1 87 ? 2.165 -11.639 7.965 1.00 51.03 87 GLY A C 1
ATOM 702 O O . GLY A 1 87 ? 1.007 -11.297 7.756 1.00 51.03 87 GLY A O 1
ATOM 703 N N . THR A 1 88 ? 3.189 -10.824 7.694 1.00 50.25 88 THR A N 1
ATOM 704 C CA . THR A 1 88 ? 3.036 -9.720 6.724 1.00 50.25 88 THR A CA 1
ATOM 705 C C . THR A 1 88 ? 2.690 -10.254 5.333 1.00 50.25 88 THR A C 1
ATOM 707 O O . THR A 1 88 ? 2.338 -9.509 4.417 1.00 50.25 88 THR A O 1
ATOM 710 N N . SER A 1 89 ? 2.779 -11.573 5.152 1.00 54.66 89 SER A N 1
ATOM 711 C CA . SER A 1 89 ? 2.412 -12.232 3.931 1.00 54.66 89 SER A CA 1
ATOM 712 C C . SER A 1 89 ? 0.900 -12.204 3.735 1.00 54.66 89 SER A C 1
ATOM 714 O O . SER A 1 89 ? 0.169 -13.045 4.255 1.00 54.66 89 SER A O 1
ATOM 716 N N . SER A 1 90 ? 0.480 -11.200 2.966 1.00 60.97 90 SER A N 1
ATOM 717 C CA . SER A 1 90 ? -0.756 -11.105 2.193 1.00 60.97 90 SER A CA 1
ATOM 718 C C . SER A 1 90 ? -1.487 -12.442 2.062 1.00 60.97 90 SER A C 1
ATOM 720 O O . SER A 1 90 ? -0.859 -13.452 1.750 1.00 60.97 90 SER A O 1
ATOM 722 N N . LYS A 1 91 ? -2.818 -12.440 2.217 1.00 69.31 91 LYS A N 1
ATOM 723 C CA . LYS A 1 91 ? -3.731 -13.591 2.036 1.00 69.31 91 LYS A CA 1
ATOM 724 C C . LYS A 1 91 ? -3.293 -14.553 0.913 1.00 69.31 91 LYS A C 1
ATOM 726 O O . LYS A 1 91 ? -3.370 -15.769 1.063 1.00 69.31 91 LYS A O 1
ATOM 731 N N . HIS A 1 92 ? -2.766 -14.008 -0.183 1.00 61.66 92 HIS A N 1
ATOM 732 C CA . HIS A 1 92 ? -2.226 -14.750 -1.320 1.00 61.66 92 HIS A CA 1
ATOM 733 C C . HIS A 1 92 ? -1.031 -15.668 -1.007 1.00 61.66 92 HIS A C 1
ATOM 735 O O . HIS A 1 92 ? -0.921 -16.732 -1.606 1.00 61.66 92 HIS A O 1
ATOM 741 N N . ASN A 1 93 ? -0.133 -15.308 -0.092 1.00 65.31 93 ASN A N 1
ATOM 742 C CA . ASN A 1 93 ? 1.010 -16.140 0.283 1.00 65.31 93 ASN A CA 1
ATOM 743 C C . ASN A 1 93 ? 0.585 -17.361 1.109 1.00 65.31 93 ASN A C 1
ATOM 745 O O . ASN A 1 93 ? 1.081 -18.459 0.873 1.00 65.31 93 ASN A O 1
ATOM 749 N N . THR A 1 94 ? -0.376 -17.199 2.022 1.00 67.00 94 THR A N 1
ATOM 750 C CA . THR A 1 94 ? -0.968 -18.329 2.755 1.00 67.00 94 THR A CA 1
ATOM 751 C C . THR A 1 94 ? -1.676 -19.281 1.792 1.00 67.00 94 THR A C 1
ATOM 753 O O . THR A 1 94 ? -1.451 -20.487 1.853 1.00 67.00 94 THR A O 1
ATOM 756 N N . ILE A 1 95 ? -2.429 -18.747 0.820 1.00 71.69 95 ILE A N 1
ATOM 757 C CA . ILE A 1 95 ? -3.074 -19.549 -0.236 1.00 71.69 95 ILE A CA 1
ATOM 758 C C . ILE A 1 95 ? -2.047 -20.306 -1.092 1.00 71.69 95 ILE A C 1
ATOM 760 O O . ILE A 1 95 ? -2.333 -21.413 -1.525 1.00 71.69 95 ILE A O 1
ATOM 764 N N . LYS A 1 96 ? -0.847 -19.760 -1.323 1.00 68.25 96 LYS A N 1
ATOM 765 C CA . LYS A 1 96 ? 0.222 -20.463 -2.055 1.00 68.25 96 LYS A CA 1
ATOM 766 C C . LYS A 1 96 ? 0.905 -21.558 -1.225 1.00 68.25 96 LYS A C 1
ATOM 768 O O . LYS A 1 96 ? 1.303 -22.569 -1.792 1.00 68.25 96 LYS A O 1
ATOM 773 N N . LYS A 1 97 ? 1.039 -21.377 0.095 1.00 65.12 97 LYS A N 1
ATOM 774 C CA . LYS A 1 97 ? 1.739 -22.318 0.996 1.00 65.12 97 LYS A CA 1
ATOM 775 C C . LYS A 1 97 ? 0.899 -23.532 1.411 1.00 65.12 97 LYS A C 1
ATOM 777 O O . LYS A 1 97 ? 1.447 -24.617 1.596 1.00 65.12 97 LYS A O 1
ATOM 782 N N . VAL A 1 98 ? -0.417 -23.374 1.562 1.00 67.94 98 VAL A N 1
ATOM 783 C CA . VAL A 1 98 ? -1.309 -24.470 1.994 1.00 67.94 98 VAL A CA 1
ATOM 784 C C . VAL A 1 98 ? -1.328 -25.646 0.997 1.00 67.94 98 VAL A C 1
ATOM 786 O O . VAL A 1 98 ? -1.138 -26.778 1.438 1.00 67.94 98 VAL A O 1
ATOM 789 N N . PRO A 1 99 ? -1.445 -25.432 -0.330 1.00 70.00 99 PRO A N 1
ATOM 790 C CA . PRO A 1 99 ? -1.371 -26.510 -1.315 1.00 70.00 99 PRO A CA 1
ATOM 791 C C . PRO A 1 99 ? -0.024 -27.238 -1.317 1.00 70.00 99 PRO A C 1
ATOM 793 O O . PRO A 1 99 ? 0.004 -28.459 -1.437 1.00 70.00 99 PRO A O 1
ATOM 796 N N . SER A 1 100 ? 1.094 -26.520 -1.133 1.00 60.44 100 SER A N 1
ATOM 797 C CA . SER A 1 100 ? 2.415 -27.159 -1.068 1.00 60.44 100 SER A CA 1
ATOM 798 C C . SER A 1 100 ? 2.565 -28.078 0.146 1.00 60.44 100 SER A C 1
ATOM 800 O O . SER A 1 100 ? 3.170 -29.135 0.020 1.00 60.44 100 SER A O 1
ATOM 802 N N . LEU A 1 101 ? 1.976 -27.735 1.296 1.00 60.31 101 LEU A N 1
ATOM 803 C CA . LEU A 1 101 ? 2.019 -28.586 2.493 1.00 60.31 101 LEU A CA 1
ATOM 804 C C . LEU A 1 101 ? 1.156 -29.847 2.349 1.00 60.31 101 LEU A C 1
ATOM 806 O O . LEU A 1 101 ? 1.552 -30.907 2.823 1.00 60.31 101 LEU A O 1
ATOM 810 N N . LEU A 1 102 ? 0.019 -29.749 1.654 1.00 60.22 102 LEU A N 1
ATOM 811 C CA . LEU A 1 102 ? -0.837 -30.903 1.367 1.00 60.22 102 LEU A CA 1
ATOM 812 C C . LEU A 1 102 ? -0.144 -31.917 0.443 1.00 60.22 102 LEU A C 1
ATOM 814 O O . LEU A 1 102 ? -0.314 -33.112 0.634 1.00 60.22 102 LEU A O 1
ATOM 818 N N . SER A 1 103 ? 0.703 -31.461 -0.489 1.00 60.12 103 SER A N 1
ATOM 819 C CA . SER A 1 103 ? 1.430 -32.362 -1.400 1.00 60.12 103 SER A CA 1
ATOM 820 C C . SER A 1 103 ? 2.496 -33.241 -0.729 1.00 60.12 103 SER A C 1
ATOM 822 O O . SER A 1 103 ? 2.837 -34.289 -1.268 1.00 60.12 103 SER A O 1
ATOM 824 N N . PHE A 1 104 ? 3.009 -32.844 0.442 1.00 58.31 104 PHE A N 1
ATOM 825 C CA . PHE A 1 104 ? 3.978 -33.645 1.201 1.00 58.31 104 PHE A CA 1
ATOM 826 C C . PHE A 1 104 ? 3.310 -34.652 2.145 1.00 58.31 104 PHE A C 1
ATOM 828 O O . PHE A 1 104 ? 3.895 -35.691 2.426 1.00 58.31 104 PHE A O 1
ATOM 835 N N . ALA A 1 105 ? 2.082 -34.382 2.602 1.00 58.81 105 ALA A N 1
ATOM 836 C CA . ALA A 1 105 ? 1.373 -35.261 3.534 1.00 58.81 105 ALA A CA 1
ATOM 837 C C . ALA A 1 105 ? 0.970 -36.612 2.909 1.00 58.81 105 ALA A C 1
ATOM 839 O O . ALA A 1 105 ? 0.800 -37.588 3.635 1.00 58.81 105 ALA A O 1
ATOM 840 N N . ASP A 1 106 ? 0.872 -36.681 1.578 1.00 57.41 106 ASP A N 1
ATOM 841 C CA . ASP A 1 106 ? 0.542 -37.912 0.852 1.00 57.41 106 ASP A CA 1
ATOM 842 C C . ASP A 1 106 ? 1.765 -38.812 0.571 1.00 57.41 106 ASP A C 1
ATOM 844 O O . ASP A 1 106 ? 1.587 -39.955 0.157 1.00 57.41 106 ASP A O 1
ATOM 848 N N . GLN A 1 107 ? 3.007 -38.345 0.790 1.00 56.69 107 GLN A N 1
ATOM 849 C CA . GLN A 1 107 ? 4.217 -39.141 0.504 1.00 56.69 107 GLN A CA 1
ATOM 850 C C . GLN A 1 107 ? 4.742 -39.967 1.689 1.00 56.69 107 GLN A C 1
ATOM 852 O O . GLN A 1 107 ? 5.497 -40.907 1.460 1.00 56.69 107 GLN A O 1
ATOM 857 N N . ASP A 1 108 ? 4.301 -39.689 2.919 1.00 54.72 108 ASP A N 1
ATOM 858 C CA . ASP A 1 108 ? 4.704 -40.439 4.124 1.00 54.72 108 ASP A CA 1
ATOM 859 C C . ASP A 1 108 ? 3.740 -41.595 4.472 1.00 54.72 108 ASP A C 1
ATOM 861 O O . ASP A 1 108 ? 3.813 -42.182 5.553 1.00 54.72 108 ASP A O 1
ATOM 865 N N . SER A 1 109 ? 2.820 -41.945 3.563 1.00 55.03 109 SER A N 1
ATOM 866 C CA . SER A 1 109 ? 1.903 -43.081 3.714 1.00 55.03 109 SER A CA 1
ATOM 867 C C . SER A 1 109 ? 2.315 -44.263 2.828 1.00 55.03 109 SER A C 1
ATOM 869 O O . SER A 1 109 ? 1.550 -44.689 1.967 1.00 55.03 109 SER A O 1
ATOM 871 N N . HIS A 1 110 ? 3.523 -44.798 3.032 1.00 44.56 110 HIS A N 1
ATOM 872 C CA . HIS A 1 110 ? 3.900 -46.153 2.605 1.00 44.56 110 HIS A CA 1
ATOM 873 C C . HIS A 1 110 ? 4.917 -46.789 3.553 1.00 44.56 110 HIS A C 1
ATOM 875 O O . HIS A 1 110 ? 5.961 -46.158 3.822 1.00 44.56 110 HIS A O 1
#